Protein AF-I4G540-F1 (a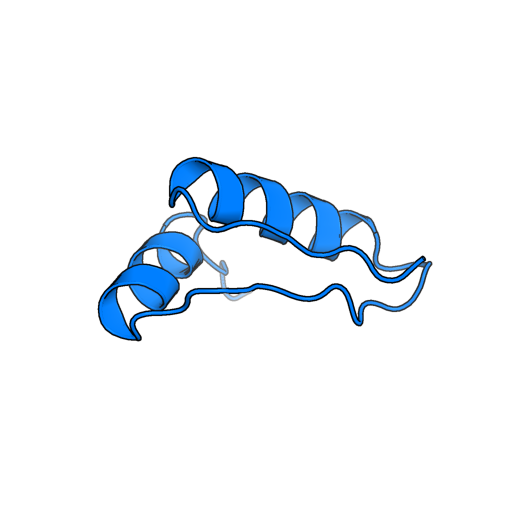fdb_monom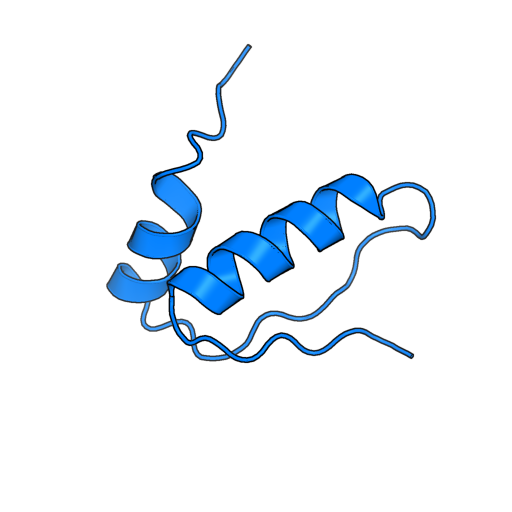er_lite)

Radius of gyration: 11.03 Å; chains: 1; bounding box: 22×31×23 Å

Structure (mmCIF, N/CA/C/O backbone):
data_AF-I4G540-F1
#
_entry.id   AF-I4G540-F1
#
loop_
_atom_site.group_PDB
_atom_site.id
_atom_site.type_symbol
_atom_site.label_atom_id
_atom_site.label_alt_id
_atom_site.label_comp_id
_atom_site.label_asym_id
_atom_site.label_entity_id
_atom_site.label_seq_id
_atom_site.pdbx_PDB_ins_code
_atom_site.Cartn_x
_atom_site.Cartn_y
_atom_site.Cartn_z
_atom_site.occupancy
_atom_site.B_iso_or_equiv
_atom_site.auth_seq_id
_atom_site.auth_comp_id
_atom_site.auth_asym_id
_atom_site.auth_atom_id
_atom_site.pdbx_PDB_model_num
ATOM 1 N N . MET A 1 1 ? 10.962 21.948 -6.093 1.00 38.91 1 MET A N 1
ATOM 2 C CA . MET A 1 1 ? 10.923 20.476 -5.994 1.00 38.91 1 MET A CA 1
ATOM 3 C C . MET A 1 1 ? 9.973 20.152 -4.860 1.00 38.91 1 MET A C 1
ATOM 5 O O . MET A 1 1 ? 10.314 20.431 -3.721 1.00 38.91 1 MET A O 1
ATOM 9 N N . GLY A 1 2 ? 8.743 19.743 -5.179 1.00 44.81 2 GLY A N 1
ATOM 10 C CA . GLY A 1 2 ? 7.726 19.470 -4.166 1.00 44.81 2 GLY A CA 1
ATOM 11 C C . GLY A 1 2 ? 8.120 18.221 -3.396 1.00 44.81 2 GLY A C 1
ATOM 12 O O . GLY A 1 2 ? 8.149 17.135 -3.969 1.00 44.81 2 GLY A O 1
ATOM 13 N N . GLN A 1 3 ? 8.484 18.388 -2.129 1.00 49.22 3 GLN A N 1
ATOM 14 C CA . GLN A 1 3 ? 8.551 17.275 -1.201 1.00 49.22 3 GLN A CA 1
ATOM 15 C C . GLN A 1 3 ? 7.129 16.718 -1.114 1.00 49.22 3 GLN A C 1
ATOM 17 O O . GLN A 1 3 ? 6.244 17.346 -0.543 1.00 49.22 3 GLN A O 1
ATOM 22 N N . LEU A 1 4 ? 6.893 15.560 -1.731 1.00 51.84 4 LEU A N 1
ATOM 23 C CA . LEU A 1 4 ? 5.898 14.622 -1.224 1.00 51.84 4 LEU A CA 1
ATOM 24 C C . LEU A 1 4 ? 6.380 14.285 0.188 1.00 51.84 4 LEU A C 1
ATOM 26 O O . LEU A 1 4 ? 7.226 13.409 0.371 1.00 51.84 4 LEU A O 1
ATOM 30 N N . GLU A 1 5 ? 5.999 15.120 1.153 1.00 56.84 5 GLU A N 1
ATOM 31 C CA . GLU A 1 5 ? 6.439 14.974 2.527 1.00 56.84 5 GLU A CA 1
ATOM 32 C C . GLU A 1 5 ? 6.015 13.591 3.002 1.00 56.84 5 GLU A C 1
ATOM 34 O O . GLU A 1 5 ? 4.892 13.146 2.809 1.00 56.84 5 GLU A O 1
ATOM 39 N N . GLN A 1 6 ? 6.928 12.877 3.637 1.00 53.00 6 GLN A N 1
ATOM 40 C CA . GLN A 1 6 ? 6.679 11.531 4.142 1.00 53.00 6 GLN A CA 1
ATOM 41 C C . GLN A 1 6 ? 5.473 11.467 5.109 1.00 53.00 6 GLN A C 1
ATOM 43 O O . GLN A 1 6 ? 4.920 10.395 5.335 1.00 53.00 6 GLN A O 1
ATOM 48 N N . CYS A 1 7 ? 5.034 12.614 5.643 1.00 56.31 7 CYS A N 1
ATOM 49 C CA . CYS A 1 7 ? 3.816 12.751 6.437 1.00 56.31 7 CYS A CA 1
ATOM 50 C C . CYS A 1 7 ? 2.506 12.709 5.627 1.00 56.31 7 CYS A C 1
ATOM 52 O O . CYS A 1 7 ? 1.472 12.406 6.208 1.00 56.31 7 CYS A O 1
ATOM 54 N N . THR A 1 8 ? 2.489 12.933 4.307 1.00 71.56 8 THR A N 1
ATOM 55 C CA . THR A 1 8 ? 1.212 13.125 3.589 1.00 71.56 8 THR A CA 1
ATOM 56 C C . THR A 1 8 ? 0.473 11.833 3.259 1.00 71.56 8 THR A C 1
ATOM 58 O O . THR A 1 8 ? -0.749 11.848 3.218 1.00 71.56 8 THR A O 1
ATOM 61 N N . ILE A 1 9 ? 1.154 10.706 3.021 1.00 74.25 9 ILE A N 1
ATOM 62 C CA . ILE A 1 9 ? 0.458 9.484 2.563 1.00 74.25 9 ILE A CA 1
ATOM 63 C C . ILE A 1 9 ? -0.378 8.867 3.686 1.00 74.25 9 ILE A C 1
ATOM 65 O O . ILE A 1 9 ? -1.516 8.474 3.448 1.00 74.25 9 ILE A O 1
ATOM 69 N N . LYS A 1 10 ? 0.152 8.812 4.912 1.00 74.50 10 LYS A N 1
ATOM 70 C CA . LYS A 1 10 ? -0.601 8.300 6.063 1.00 74.50 10 LYS A CA 1
ATOM 71 C C . LYS A 1 10 ? -1.835 9.159 6.331 1.00 74.50 10 LYS A C 1
ATOM 73 O O . LYS A 1 10 ? -2.930 8.609 6.418 1.00 74.50 10 LYS A O 1
ATOM 78 N N . ASP A 1 11 ? -1.647 10.473 6.430 1.00 79.69 11 ASP A N 1
ATOM 79 C CA . ASP A 1 11 ? -2.726 11.413 6.732 1.00 79.69 11 ASP A CA 1
ATOM 80 C C . ASP A 1 11 ? -3.781 11.380 5.622 1.00 79.69 11 ASP A C 1
ATOM 82 O O . ASP A 1 11 ? -4.957 11.163 5.901 1.00 79.69 11 ASP A O 1
ATOM 86 N N . PHE A 1 12 ? -3.356 11.405 4.355 1.00 81.12 12 PHE A N 1
ATOM 87 C CA . PHE A 1 12 ? -4.244 11.236 3.205 1.00 81.12 12 PHE A CA 1
ATOM 88 C C . PHE A 1 12 ? -5.047 9.935 3.285 1.00 81.12 12 PHE A C 1
ATOM 90 O O . PHE A 1 12 ? -6.262 9.933 3.077 1.00 81.12 12 PHE A O 1
ATOM 97 N N . CYS A 1 13 ? -4.392 8.815 3.593 1.00 81.00 13 CYS A N 1
ATOM 98 C CA . CYS A 1 13 ? -5.073 7.537 3.699 1.00 81.00 13 CYS A CA 1
ATOM 99 C C . CYS A 1 13 ? -6.095 7.502 4.843 1.00 81.00 13 CYS A C 1
ATOM 101 O O . CYS A 1 13 ? -7.164 6.915 4.673 1.00 81.00 13 CYS A O 1
ATOM 103 N N . GLN A 1 14 ? -5.794 8.128 5.982 1.00 81.56 14 GLN A N 1
ATOM 104 C CA . GLN A 1 14 ? -6.711 8.213 7.119 1.00 81.56 14 GLN A CA 1
ATOM 105 C C . GLN A 1 14 ? -7.893 9.147 6.829 1.00 81.56 14 GLN A C 1
ATOM 107 O O . GLN A 1 14 ? -9.040 8.738 7.008 1.00 81.56 14 GLN A O 1
ATOM 112 N N . GLU A 1 15 ? -7.629 10.354 6.322 1.00 87.75 15 GLU A N 1
ATOM 113 C CA . GLU A 1 15 ? -8.644 11.355 5.963 1.00 87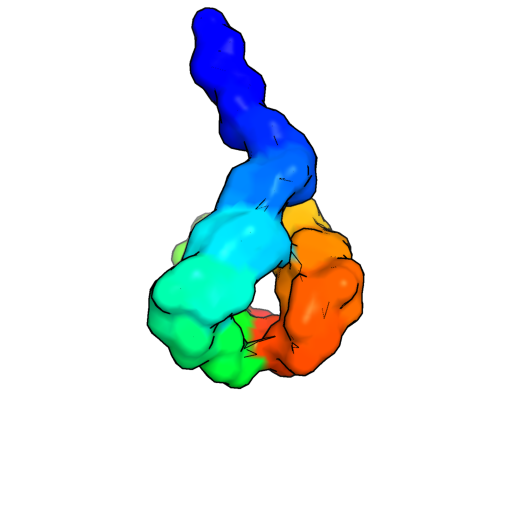.75 15 GLU A CA 1
ATOM 114 C C . GLU A 1 15 ? -9.634 10.828 4.920 1.00 87.75 15 GLU A C 1
ATOM 116 O O . GLU A 1 15 ? -10.833 11.095 4.998 1.00 87.75 15 GLU A O 1
ATOM 121 N N . ASN A 1 16 ? -9.143 10.034 3.967 1.00 85.31 16 ASN A N 1
ATOM 122 C CA . ASN A 1 16 ? -9.949 9.495 2.874 1.00 85.31 16 ASN A CA 1
ATOM 123 C C . ASN A 1 16 ? -10.451 8.066 3.132 1.00 85.31 16 ASN A C 1
ATOM 125 O O . ASN A 1 16 ? -11.058 7.467 2.244 1.00 85.31 16 ASN A O 1
ATOM 129 N N . ASN A 1 17 ? -10.225 7.508 4.331 1.00 86.12 17 ASN A N 1
ATOM 130 C CA . ASN A 1 17 ? -10.632 6.147 4.702 1.00 86.12 17 ASN A CA 1
ATOM 131 C C . ASN A 1 17 ? -10.180 5.090 3.672 1.00 86.12 17 ASN A C 1
ATOM 133 O O . ASN A 1 17 ? -10.941 4.202 3.272 1.00 86.12 17 ASN A O 1
ATOM 137 N N . ILE A 1 18 ? -8.938 5.216 3.205 1.00 86.31 18 ILE A N 1
ATOM 138 C CA . ILE A 1 18 ? -8.333 4.283 2.258 1.00 86.31 18 ILE A CA 1
ATOM 139 C C . ILE A 1 18 ? -8.110 2.944 2.960 1.00 86.31 18 ILE A C 1
ATOM 141 O O . ILE A 1 18 ? -7.503 2.876 4.025 1.00 86.31 18 ILE A O 1
ATOM 145 N N . LYS A 1 19 ? -8.591 1.861 2.342 1.00 85.88 19 LYS A N 1
ATOM 146 C CA . LYS A 1 19 ? -8.518 0.498 2.903 1.00 85.88 19 LYS A CA 1
ATOM 147 C C . LYS A 1 19 ? -7.603 -0.444 2.130 1.00 85.88 19 LYS A C 1
ATOM 149 O O . LYS A 1 19 ? -7.376 -1.563 2.578 1.00 85.88 19 LYS A O 1
ATOM 154 N N . LEU A 1 20 ? -7.124 -0.016 0.966 1.00 82.81 20 LEU A N 1
ATOM 155 C CA . LEU A 1 20 ? -6.337 -0.838 0.060 1.00 82.81 20 LEU A CA 1
ATOM 156 C C . LEU A 1 20 ? -5.451 0.048 -0.811 1.00 82.81 20 LEU A C 1
ATOM 158 O O . LEU A 1 20 ? -5.910 1.072 -1.317 1.00 82.81 20 LEU A O 1
ATOM 162 N N . ILE A 1 21 ? -4.210 -0.382 -1.017 1.00 82.88 21 ILE A N 1
ATOM 163 C CA . ILE A 1 21 ? -3.280 0.226 -1.971 1.00 82.88 21 ILE A CA 1
ATOM 164 C C . ILE A 1 21 ? -2.807 -0.874 -2.919 1.00 82.88 21 ILE A C 1
ATOM 166 O O . ILE A 1 21 ? -2.408 -1.943 -2.462 1.00 82.88 21 ILE A O 1
ATOM 170 N N . ILE A 1 22 ? -2.873 -0.618 -4.225 1.00 82.00 22 ILE A N 1
ATOM 171 C CA . ILE A 1 22 ? -2.529 -1.586 -5.273 1.00 82.00 22 ILE A CA 1
ATOM 172 C C . ILE A 1 22 ? -1.298 -1.091 -6.028 1.00 82.00 22 ILE A C 1
ATOM 174 O O . ILE A 1 22 ? -1.254 0.077 -6.424 1.00 82.00 22 ILE A O 1
ATOM 178 N N . ASP A 1 23 ? -0.329 -1.976 -6.258 1.00 81.00 23 ASP A N 1
ATOM 179 C CA . ASP A 1 23 ? 0.800 -1.651 -7.127 1.00 81.00 23 ASP A CA 1
ATOM 180 C C . ASP A 1 23 ? 0.366 -1.620 -8.591 1.00 81.00 23 ASP A C 1
ATOM 182 O O . ASP A 1 23 ? -0.024 -2.635 -9.164 1.00 81.00 23 ASP A O 1
ATOM 186 N N . THR A 1 24 ? 0.452 -0.443 -9.197 1.00 82.25 24 THR A N 1
ATOM 187 C CA . THR A 1 24 ? 0.291 -0.246 -10.645 1.00 82.25 24 THR A CA 1
ATOM 188 C C . THR A 1 24 ? 1.530 0.413 -11.247 1.00 82.25 24 THR A C 1
ATOM 190 O O . THR A 1 24 ? 1.500 0.912 -12.375 1.00 82.25 24 THR A O 1
ATOM 193 N N . CYS A 1 25 ? 2.627 0.454 -10.487 1.00 81.25 25 CYS A N 1
ATOM 194 C CA . CYS A 1 25 ? 3.856 1.084 -10.921 1.00 81.25 25 CYS A CA 1
ATOM 195 C C . CYS A 1 25 ? 4.462 0.306 -12.087 1.00 81.25 25 CYS A C 1
ATOM 197 O O . CYS A 1 25 ? 4.426 -0.921 -12.159 1.00 81.25 25 CYS A O 1
ATOM 199 N N . HIS A 1 26 ? 5.100 1.040 -12.995 1.00 83.25 26 HIS A N 1
ATOM 200 C CA . HIS A 1 26 ? 5.980 0.419 -13.973 1.00 83.25 26 HIS A CA 1
ATOM 201 C C . HIS A 1 26 ? 7.096 -0.354 -13.237 1.00 83.25 26 HIS A C 1
ATOM 203 O O . HIS A 1 26 ? 7.581 0.145 -12.221 1.00 83.25 26 HIS A O 1
ATOM 209 N N . PRO A 1 27 ? 7.593 -1.498 -13.743 1.00 80.62 27 PRO A N 1
ATOM 210 C CA . PRO A 1 27 ? 8.648 -2.266 -13.068 1.00 80.62 27 PRO A CA 1
ATOM 211 C C . PRO A 1 27 ? 9.924 -1.466 -12.757 1.00 80.62 27 PRO A C 1
ATOM 213 O O . PRO A 1 27 ? 10.623 -1.744 -11.789 1.00 80.62 27 PRO A O 1
ATOM 216 N N . GLN A 1 28 ? 10.225 -0.427 -13.541 1.00 85.50 28 GLN A N 1
ATOM 217 C CA . GLN A 1 28 ? 11.361 0.473 -13.278 1.00 85.50 28 GLN A CA 1
ATOM 218 C C . GLN A 1 28 ? 11.094 1.501 -12.159 1.00 85.50 28 GLN A C 1
ATOM 220 O O . GLN A 1 28 ? 12.005 2.210 -11.745 1.00 85.50 28 GLN A O 1
ATOM 225 N N . ALA A 1 29 ? 9.862 1.586 -11.658 1.00 82.06 29 ALA A N 1
ATOM 226 C CA . ALA A 1 29 ? 9.422 2.493 -10.601 1.00 82.06 29 ALA A CA 1
ATOM 227 C C . ALA A 1 29 ? 9.237 1.788 -9.239 1.00 82.06 29 ALA A C 1
ATOM 229 O O . ALA A 1 29 ? 8.553 2.313 -8.362 1.00 82.06 29 ALA A O 1
ATOM 230 N N . GLN A 1 30 ? 9.896 0.641 -9.022 1.00 79.19 30 GLN A N 1
ATOM 231 C CA . GLN A 1 30 ? 9.851 -0.118 -7.759 1.00 79.19 30 GLN A CA 1
ATOM 232 C C . GLN A 1 30 ? 10.162 0.720 -6.510 1.00 79.19 30 GLN A C 1
ATOM 234 O O . GLN A 1 30 ? 9.609 0.463 -5.447 1.00 79.19 30 GLN A O 1
ATOM 239 N N . ILE A 1 31 ? 11.009 1.747 -6.623 1.00 82.94 31 ILE A N 1
ATOM 240 C CA . ILE A 1 31 ? 11.333 2.639 -5.498 1.00 82.94 31 ILE A CA 1
ATOM 241 C C . ILE A 1 31 ? 10.084 3.395 -5.016 1.00 82.94 31 ILE A C 1
ATOM 243 O O . ILE A 1 31 ? 9.885 3.548 -3.812 1.00 82.94 31 ILE A O 1
ATOM 247 N N . ILE A 1 32 ? 9.221 3.834 -5.939 1.00 80.69 32 ILE A N 1
ATOM 248 C CA . ILE A 1 32 ? 7.972 4.540 -5.613 1.00 80.69 32 ILE A CA 1
ATOM 249 C C . ILE A 1 32 ? 6.999 3.581 -4.923 1.00 80.69 32 ILE A C 1
ATOM 251 O O . ILE A 1 32 ? 6.401 3.932 -3.906 1.00 80.69 32 ILE A O 1
ATOM 255 N N . TRP A 1 33 ? 6.900 2.348 -5.422 1.00 83.62 33 TRP A N 1
ATOM 256 C CA . TRP A 1 33 ? 6.088 1.308 -4.797 1.00 83.62 33 TRP A CA 1
ATOM 257 C C . TRP A 1 33 ? 6.567 0.954 -3.383 1.00 83.62 33 TRP A C 1
ATOM 259 O O . TRP A 1 33 ? 5.772 0.913 -2.443 1.00 83.62 33 TRP A O 1
ATOM 269 N N . GLN A 1 34 ? 7.877 0.784 -3.191 1.00 82.19 34 GLN A N 1
ATOM 270 C CA . GLN A 1 34 ? 8.448 0.468 -1.883 1.00 82.19 34 GLN A CA 1
ATOM 271 C C . GLN A 1 34 ? 8.174 1.577 -0.856 1.00 82.19 34 GLN A C 1
ATOM 273 O O . GLN A 1 34 ? 7.889 1.290 0.308 1.00 82.19 34 GLN A O 1
ATOM 278 N N . LEU A 1 35 ? 8.216 2.843 -1.285 1.00 82.06 35 LEU A N 1
ATOM 279 C CA . LEU A 1 35 ? 7.821 3.972 -0.446 1.00 82.06 35 LEU A CA 1
ATOM 280 C C . LEU A 1 35 ? 6.336 3.891 -0.069 1.00 82.06 35 LEU A C 1
ATOM 282 O O . LEU A 1 35 ? 6.013 4.012 1.112 1.00 82.06 35 LEU A O 1
ATOM 286 N N . ALA A 1 36 ? 5.447 3.620 -1.028 1.00 78.75 36 ALA A N 1
ATOM 287 C CA . ALA A 1 36 ? 4.016 3.467 -0.766 1.00 78.75 36 ALA A CA 1
ATOM 288 C C . ALA A 1 36 ? 3.722 2.342 0.247 1.00 78.75 36 ALA A C 1
ATOM 290 O O . ALA A 1 36 ? 2.950 2.565 1.179 1.00 78.75 36 ALA A O 1
ATOM 291 N N . ILE A 1 37 ? 4.387 1.182 0.136 1.00 82.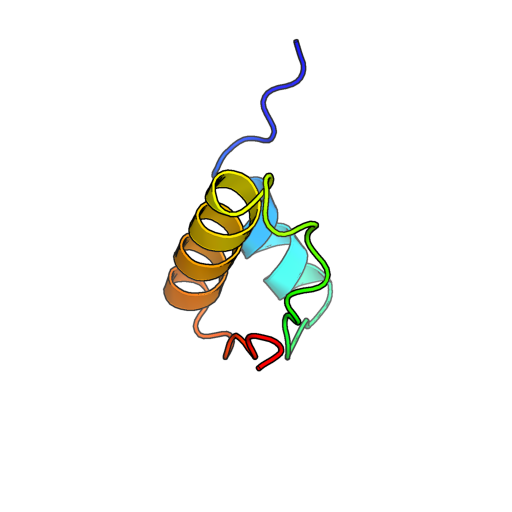81 37 ILE A N 1
ATOM 292 C CA . ILE A 1 37 ? 4.269 0.075 1.106 1.00 82.81 37 ILE A CA 1
ATOM 293 C C . ILE A 1 37 ? 4.677 0.519 2.512 1.00 82.81 37 ILE A C 1
ATOM 295 O O . ILE A 1 37 ? 3.977 0.214 3.481 1.00 82.81 37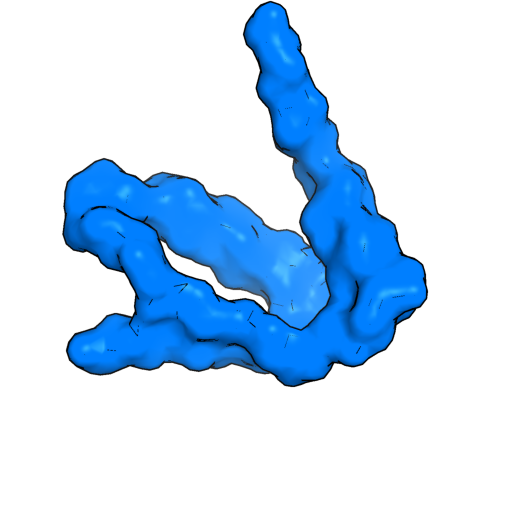 ILE A O 1
ATOM 299 N N . ASN A 1 38 ? 5.804 1.222 2.641 1.00 83.12 38 ASN A N 1
ATOM 300 C CA . ASN A 1 38 ? 6.299 1.652 3.947 1.00 83.12 38 ASN A CA 1
ATOM 301 C C . ASN A 1 38 ? 5.271 2.556 4.648 1.00 83.12 38 ASN A C 1
ATOM 303 O O . ASN A 1 38 ? 4.985 2.360 5.829 1.00 83.12 38 ASN A O 1
ATOM 307 N N . TYR A 1 39 ? 4.648 3.485 3.917 1.00 78.00 39 TYR A N 1
ATOM 308 C CA . TYR A 1 39 ? 3.591 4.334 4.477 1.00 78.00 39 TYR A CA 1
ATOM 309 C C . TYR A 1 39 ? 2.298 3.577 4.764 1.00 78.00 39 TYR A C 1
ATOM 311 O O . TYR A 1 39 ? 1.712 3.778 5.827 1.00 78.00 39 TYR A O 1
ATOM 319 N N . ALA A 1 40 ? 1.881 2.680 3.866 1.00 78.12 40 ALA A N 1
ATOM 320 C CA . ALA A 1 40 ? 0.720 1.816 4.073 1.00 78.12 40 ALA A CA 1
ATOM 321 C C . ALA A 1 40 ? 0.860 1.010 5.372 1.00 78.12 40 ALA A C 1
ATOM 323 O O . ALA A 1 40 ? -0.056 0.965 6.191 1.00 78.12 40 ALA A O 1
ATOM 324 N N . THR A 1 41 ? 2.052 0.456 5.601 1.00 81.12 41 THR A N 1
ATOM 325 C CA . THR A 1 41 ? 2.388 -0.324 6.797 1.00 81.12 41 THR A CA 1
ATOM 326 C C . THR A 1 41 ? 2.286 0.529 8.062 1.00 81.12 41 THR A C 1
ATOM 328 O O . THR A 1 41 ? 1.634 0.125 9.021 1.00 81.12 41 THR A O 1
ATOM 331 N N . LEU A 1 42 ? 2.849 1.744 8.056 1.00 81.19 42 LEU A N 1
ATOM 332 C CA . LEU A 1 42 ? 2.729 2.695 9.173 1.00 81.19 42 LEU A CA 1
ATOM 333 C C . LEU A 1 42 ? 1.280 3.147 9.434 1.00 81.19 42 LEU A C 1
ATOM 335 O O . LEU A 1 42 ? 0.956 3.577 10.543 1.00 81.19 42 LEU A O 1
ATOM 339 N N . ALA A 1 43 ? 0.415 3.066 8.422 1.00 77.75 43 ALA A N 1
ATOM 340 C CA . ALA A 1 43 ? -1.005 3.389 8.501 1.00 77.75 43 ALA A CA 1
ATOM 341 C C . ALA A 1 43 ? -1.904 2.169 8.805 1.00 77.75 43 ALA A C 1
ATOM 343 O O . ALA A 1 43 ? -3.116 2.343 8.921 1.00 77.75 43 ALA A O 1
ATOM 344 N N . ASN A 1 44 ? -1.345 0.959 8.966 1.00 82.94 44 ASN A N 1
ATOM 345 C CA . ASN A 1 44 ? -2.078 -0.316 9.076 1.00 82.94 44 ASN A CA 1
ATOM 346 C C . ASN A 1 44 ? -3.012 -0.611 7.885 1.00 82.94 44 ASN A C 1
ATOM 348 O O . ASN A 1 44 ? -4.097 -1.170 8.053 1.00 82.94 44 ASN A O 1
ATOM 352 N N . ILE A 1 45 ? -2.592 -0.243 6.676 1.00 83.06 45 ILE A N 1
ATOM 353 C CA . ILE A 1 45 ? -3.343 -0.474 5.440 1.00 83.06 45 ILE A CA 1
ATOM 354 C C . ILE A 1 45 ? -2.663 -1.600 4.665 1.00 83.06 45 ILE A C 1
ATOM 356 O O . ILE A 1 45 ? -1.471 -1.491 4.371 1.00 83.06 45 ILE A O 1
ATOM 360 N N . PRO A 1 46 ? -3.382 -2.679 4.317 1.00 80.75 46 PRO A N 1
ATOM 361 C CA . PRO A 1 46 ? -2.794 -3.783 3.576 1.00 80.75 46 PRO A CA 1
ATOM 362 C C . PRO A 1 46 ? -2.426 -3.345 2.145 1.00 80.75 46 PRO A C 1
ATOM 364 O O . PRO A 1 46 ? -3.299 -2.863 1.413 1.00 80.75 46 PRO A O 1
ATOM 367 N N . PRO A 1 47 ? -1.160 -3.514 1.715 1.00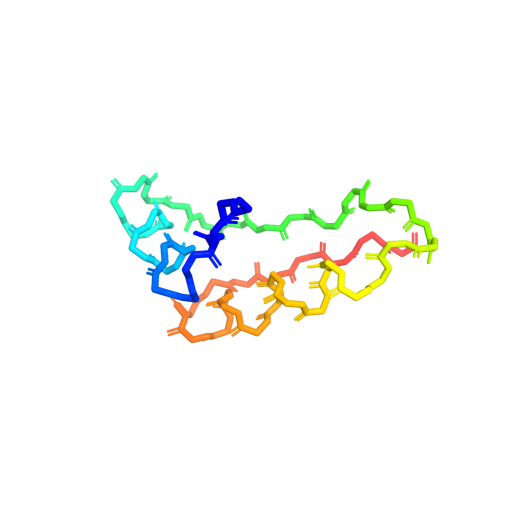 78.44 47 PRO A N 1
ATOM 368 C CA . PRO A 1 47 ? -0.786 -3.366 0.317 1.00 78.44 47 PRO A CA 1
ATOM 369 C C . PRO A 1 47 ? -1.086 -4.656 -0.459 1.00 78.44 47 PRO A C 1
ATOM 371 O O . PRO A 1 47 ? -0.892 -5.762 0.047 1.00 78.44 47 PRO A O 1
ATOM 374 N N . LEU A 1 48 ? -1.510 -4.518 -1.713 1.00 78.06 48 LEU A N 1
ATOM 375 C CA . LEU A 1 48 ? -1.643 -5.617 -2.663 1.00 78.06 48 LEU A CA 1
ATOM 376 C C . LEU A 1 48 ? -0.694 -5.351 -3.832 1.00 78.06 48 LEU A C 1
ATOM 378 O O . LEU A 1 48 ? -0.934 -4.469 -4.655 1.00 78.06 48 LEU A O 1
ATOM 382 N N . ALA A 1 49 ? 0.416 -6.082 -3.883 1.00 63.22 49 ALA A N 1
ATOM 383 C CA . ALA A 1 49 ? 1.298 -6.034 -5.041 1.00 63.22 49 ALA A CA 1
ATOM 384 C C . ALA A 1 49 ? 0.647 -6.817 -6.190 1.00 63.22 49 ALA A C 1
ATOM 386 O O . ALA A 1 49 ? 0.170 -7.935 -5.972 1.00 63.22 49 ALA A O 1
ATOM 387 N N . SER A 1 50 ? 0.612 -6.240 -7.395 1.00 57.44 50 SER A N 1
ATOM 388 C CA . SER A 1 50 ? 0.305 -7.027 -8.590 1.00 57.44 50 SER A CA 1
ATOM 389 C C . SER A 1 50 ? 1.414 -8.063 -8.767 1.00 57.44 50 SER A C 1
ATOM 391 O O . SER A 1 50 ? 2.593 -7.717 -8.719 1.00 57.44 50 SER A O 1
ATOM 393 N N . ILE A 1 51 ? 1.017 -9.326 -8.912 1.00 53.56 51 ILE A N 1
ATOM 394 C CA . ILE A 1 51 ? 1.903 -10.448 -9.254 1.00 53.56 51 ILE A CA 1
ATOM 395 C C . ILE A 1 51 ? 2.373 -10.283 -10.700 1.00 53.56 51 ILE A C 1
ATOM 397 O O . ILE A 1 51 ? 1.542 -9.820 -11.520 1.00 53.56 51 ILE A O 1
#

Sequence (51 aa):
MGQLEQCTIKDFCQENNIKLIIDTCHPQAQIIWQLAINYATLANIPPLASI

Foldseek 3Di:
DDPPDLPPLLVVCVVVVPQEAEDPDDPVVVVVVVSNVVSCVVNVHDYHYDD

pLDDT: mean 75.66, std 12.15, range [38.91, 87.75]

Organism: NCBI:txid1160281

InterPro domains:
  IPR003723 Precorrin-6x reductase [PF02571] (2-48)
  IPR003723 Precorrin-6x reductase [PS51014] (1-51)

Secondary structure (DSSP, 8-state):
-----TTHHHHHHHHTT---EE----GGGHHHHHHHHHHHHHTT--EE---